Protein AF-A0A8S4NQN8-F1 (afdb_monomer_lite)

Organism: Owenia fusiformis (NCBI:txid6347)

InterPro domains:
  IPR004045 Glutathione S-transferase, N-terminal [PF02798] (7-61)
  IPR004045 Glutathione S-transferase, N-terminal [PS50404] (1-67)
  IPR036249 Thioredoxin-like superfamily [SSF52833] (24-64)
  IPR036282 Glutathione S-transferase, C-terminal domain superfamily [SSF47616] (61-125)
  IPR050213 Glutathione S-transferase superfamily [PTHR11571] (23-126)

Radius of gyration: 18.57 Å; chains: 1; bounding box: 40×43×44 Å

Foldseek 3Di:
DDDDPPDDDDDDFQQCPVPPHGDPRLVVCQVVAVVSDDDWDADPVGDIDDDPVRVVCVVCVVVVNCDPDPVSNVVVVVVVVLVVVLVVLVCCLVPCVVPDDDVPCNVVPVNVVSVVVVVVVCVVVVD

Secondary structure (DSSP, 8-state):
-PPPTTPPPP------TTSSS--HHHHHHHTTSGGG-S-EEEPTT--EEESHHHHHHHHHHHTT-S-SSHHHHHHHHHHHHHHHHHHHHHHHHHHGGGT---HHHIIIIIHHHHHHHHHHHHHHTT-

pLDDT: mean 86.59, std 13.89, range [30.52, 97.25]

Sequence (127 aa):
EKLQKGEFKQEDINSGLFQPDFSKEWQDKKASMPYGQVPVLETEDGLKIAQTNAILRHLARKFKLYGSTDEQATEIDMLIEFESDLRERIYTMVYSNYFNGNREKLSNFVIPQGLTILEGLLKKNNG

Structure (mmCIF, N/CA/C/O backbone):
data_AF-A0A8S4NQN8-F1
#
_entry.id   AF-A0A8S4NQN8-F1
#
loop_
_atom_site.group_PDB
_atom_site.id
_atom_site.type_symbol
_atom_site.label_atom_id
_atom_site.label_alt_id
_atom_site.label_comp_id
_atom_site.label_asym_id
_atom_site.label_entity_id
_atom_site.label_seq_id
_atom_site.pdbx_PDB_ins_code
_atom_site.Cartn_x
_atom_site.Cartn_y
_atom_site.Cartn_z
_atom_site.occupancy
_atom_site.B_iso_or_equiv
_atom_site.auth_seq_id
_atom_site.auth_comp_id
_atom_site.auth_asym_id
_atom_site.auth_atom_id
_atom_site.pdbx_PDB_model_num
ATOM 1 N N . GLU A 1 1 ? -11.581 -29.773 4.413 1.00 38.44 1 GLU A N 1
ATOM 2 C CA . GLU A 1 1 ? -10.891 -29.241 5.607 1.00 38.44 1 GLU A CA 1
ATOM 3 C C . GLU A 1 1 ? -11.365 -27.813 5.835 1.00 38.44 1 GLU A C 1
ATOM 5 O O . GLU A 1 1 ? -11.474 -27.077 4.863 1.00 38.44 1 GLU A O 1
ATOM 10 N N . LYS A 1 2 ? -11.798 -27.467 7.051 1.00 30.52 2 LYS A N 1
ATOM 11 C CA . LYS A 1 2 ? -12.389 -26.155 7.367 1.00 30.52 2 LYS A CA 1
ATOM 12 C C . LYS A 1 2 ? -11.256 -25.162 7.660 1.00 30.52 2 LYS A C 1
ATOM 14 O O . LYS A 1 2 ? -10.525 -25.389 8.616 1.00 30.52 2 LYS A O 1
ATOM 19 N N . LEU A 1 3 ? -11.118 -24.110 6.850 1.00 35.06 3 LEU A N 1
ATOM 20 C CA . LEU A 1 3 ? -10.090 -23.069 7.003 1.00 35.06 3 LEU A CA 1
ATOM 21 C C . LEU A 1 3 ? -10.327 -22.246 8.284 1.00 35.06 3 LEU A C 1
ATOM 23 O O . LEU A 1 3 ? -11.462 -21.856 8.576 1.00 35.06 3 LEU A O 1
ATOM 27 N N . GLN A 1 4 ? -9.266 -22.012 9.062 1.00 37.69 4 GLN A N 1
ATOM 28 C CA . GLN A 1 4 ? -9.280 -21.153 10.251 1.00 37.69 4 GLN A CA 1
ATOM 29 C C . GLN A 1 4 ? -9.128 -19.672 9.861 1.00 37.69 4 GLN A C 1
ATOM 31 O O . GLN A 1 4 ? -8.581 -19.310 8.823 1.00 37.69 4 GLN A O 1
ATOM 36 N N . LYS A 1 5 ? -9.627 -18.785 10.725 1.00 45.03 5 LYS A N 1
ATOM 37 C CA . LYS A 1 5 ? -9.618 -17.326 10.554 1.00 45.03 5 LYS A CA 1
ATOM 38 C C . LYS A 1 5 ? -8.171 -16.803 10.450 1.00 45.03 5 LYS A C 1
ATOM 40 O O . LYS A 1 5 ? -7.504 -16.698 11.472 1.00 45.03 5 LYS A O 1
ATOM 45 N N . GLY A 1 6 ? -7.720 -16.437 9.245 1.00 58.72 6 GLY A N 1
ATOM 46 C CA . GLY A 1 6 ? -6.424 -15.770 9.018 1.00 58.72 6 GLY A CA 1
ATOM 47 C C . GLY A 1 6 ? -5.436 -16.489 8.093 1.00 58.72 6 GLY A C 1
ATOM 48 O O . GLY A 1 6 ? -4.315 -16.013 7.943 1.00 58.72 6 GLY A O 1
ATOM 49 N N . GLU A 1 7 ? -5.820 -17.598 7.463 1.00 74.31 7 GLU A N 1
ATOM 50 C CA . GLU A 1 7 ? -4.964 -18.279 6.488 1.00 74.31 7 GLU A CA 1
ATOM 51 C C . GLU A 1 7 ? -5.083 -17.625 5.105 1.00 74.31 7 GLU A C 1
ATOM 53 O O . GLU A 1 7 ? -6.167 -17.550 4.528 1.00 74.31 7 GLU A O 1
ATOM 58 N N . PHE A 1 8 ? -3.959 -17.159 4.561 1.00 81.19 8 PHE A N 1
ATOM 59 C CA . PHE A 1 8 ? -3.864 -16.713 3.174 1.00 81.19 8 PHE A CA 1
ATOM 60 C C . PHE A 1 8 ? -3.191 -17.802 2.346 1.00 81.19 8 PHE A C 1
ATOM 62 O O . PHE A 1 8 ? -2.195 -18.391 2.768 1.00 81.19 8 PHE A O 1
ATOM 69 N N . LYS A 1 9 ? -3.713 -18.048 1.144 1.00 87.56 9 LYS A N 1
ATOM 70 C CA . LYS A 1 9 ? -2.980 -18.791 0.118 1.00 87.56 9 LYS A CA 1
ATOM 71 C C . LYS A 1 9 ? -2.190 -17.787 -0.706 1.00 87.56 9 LYS A C 1
ATOM 73 O O . LYS A 1 9 ? -2.780 -16.881 -1.287 1.00 87.56 9 LYS A O 1
ATOM 78 N N . GLN A 1 10 ? -0.875 -17.949 -0.737 1.00 90.00 10 GLN A N 1
ATOM 79 C CA . GLN A 1 10 ? 0.001 -17.174 -1.604 1.00 90.00 10 GLN A CA 1
ATOM 80 C C . GLN A 1 10 ? 0.238 -17.962 -2.890 1.00 90.00 10 GLN A C 1
ATOM 82 O O . GLN A 1 10 ? 0.593 -19.139 -2.849 1.00 90.00 10 GLN A O 1
ATOM 87 N N . GLU A 1 11 ? 0.017 -17.308 -4.022 1.00 90.44 11 GLU A N 1
ATOM 88 C CA . GLU A 1 11 ? 0.429 -17.800 -5.328 1.00 90.44 11 GLU A CA 1
ATOM 89 C C . GLU A 1 11 ? 1.537 -16.879 -5.838 1.00 90.44 11 GLU A C 1
ATOM 91 O O . GLU A 1 11 ? 1.294 -15.706 -6.126 1.00 90.44 11 GLU A O 1
ATOM 96 N N . ASP A 1 12 ? 2.753 -17.411 -5.932 1.00 89.75 12 ASP A N 1
ATOM 97 C CA . ASP A 1 12 ? 3.878 -16.702 -6.528 1.00 89.75 12 ASP A CA 1
ATOM 98 C C . ASP A 1 12 ? 3.909 -16.975 -8.026 1.00 89.75 12 ASP A C 1
ATOM 100 O O . ASP A 1 12 ? 3.929 -18.125 -8.455 1.00 89.75 12 ASP A O 1
ATOM 104 N N . ILE A 1 13 ? 3.939 -15.904 -8.817 1.00 86.38 13 ILE A N 1
ATOM 105 C CA . ILE A 1 13 ? 4.033 -15.988 -10.273 1.00 86.38 13 ILE A CA 1
ATOM 106 C C . ILE A 1 13 ? 5.455 -15.617 -10.662 1.00 86.38 13 ILE A C 1
ATOM 108 O O . ILE A 1 13 ? 5.916 -14.504 -10.380 1.00 86.38 13 ILE A O 1
ATOM 112 N N . ASN A 1 14 ? 6.151 -16.511 -11.361 1.00 86.19 14 ASN A N 1
ATOM 113 C CA . ASN A 1 14 ? 7.434 -16.151 -11.937 1.00 86.19 14 ASN A CA 1
ATOM 114 C C . ASN A 1 14 ? 7.188 -15.158 -13.071 1.00 86.19 14 ASN A C 1
ATOM 116 O O . ASN A 1 14 ? 6.687 -15.531 -14.122 1.00 86.19 14 ASN A O 1
ATOM 120 N N . SER A 1 15 ? 7.537 -13.890 -12.892 1.00 82.44 15 SER A N 1
ATOM 121 C CA . SER A 1 15 ? 7.355 -12.882 -13.939 1.00 82.44 15 SER A CA 1
ATOM 122 C C . SER A 1 15 ? 8.373 -13.009 -15.074 1.00 82.44 15 SER A C 1
ATOM 124 O O . SER A 1 15 ? 8.112 -12.548 -16.181 1.00 82.44 15 SER A O 1
ATOM 126 N N . GLY A 1 16 ? 9.533 -13.624 -14.829 1.00 83.19 16 GLY A N 1
ATOM 127 C CA . GLY A 1 16 ? 10.674 -13.537 -15.737 1.00 83.19 16 GLY A CA 1
ATOM 128 C C . GLY A 1 16 ? 11.240 -12.116 -15.835 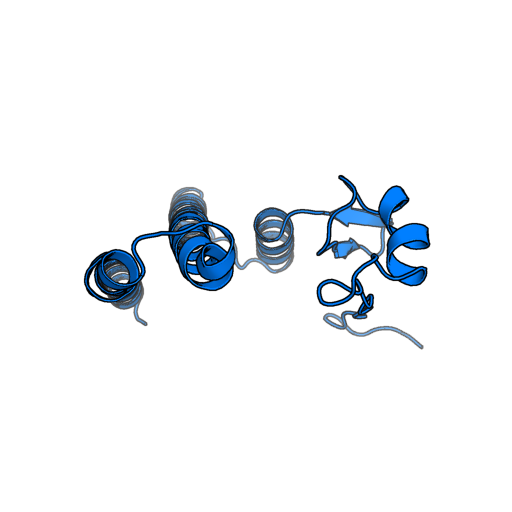1.00 83.19 16 GLY A C 1
ATOM 129 O O . GLY A 1 16 ? 11.850 -11.792 -16.839 1.00 83.19 16 GLY A O 1
ATOM 130 N N . LEU A 1 17 ? 11.053 -11.256 -14.821 1.00 76.75 17 LEU A N 1
ATOM 131 C CA . LEU A 1 17 ? 11.427 -9.828 -14.877 1.00 76.75 17 LEU A CA 1
ATOM 132 C C . LEU A 1 17 ? 12.903 -9.570 -15.236 1.00 76.75 17 LEU A C 1
ATOM 134 O O . LEU A 1 17 ? 13.229 -8.522 -15.781 1.00 76.75 17 LEU A O 1
ATOM 138 N N . PHE A 1 18 ? 13.789 -10.519 -14.926 1.00 77.50 18 PHE A N 1
ATOM 139 C CA . PHE A 1 18 ? 15.221 -10.451 -15.239 1.00 77.50 18 PHE A CA 1
ATOM 140 C C . PHE A 1 18 ? 15.613 -11.277 -16.478 1.00 77.50 18 PHE A C 1
ATOM 142 O O . PHE A 1 18 ? 16.797 -11.506 -16.715 1.00 77.50 18 PHE A O 1
ATOM 149 N N . GLN A 1 19 ? 14.632 -11.759 -17.241 1.00 80.31 19 GLN A N 1
ATOM 150 C CA . GLN A 1 19 ? 14.807 -12.473 -18.504 1.00 80.31 19 GLN A CA 1
ATOM 151 C C . GLN A 1 19 ? 14.484 -11.533 -19.683 1.00 80.31 19 GLN A C 1
ATOM 153 O O . GLN A 1 19 ? 13.808 -10.523 -19.480 1.00 80.31 19 GLN A O 1
ATOM 158 N N . PRO A 1 20 ? 14.958 -11.829 -20.912 1.00 77.06 20 PRO A N 1
ATOM 159 C CA . PRO A 1 20 ? 14.683 -10.995 -22.089 1.00 77.06 20 PRO A CA 1
ATOM 160 C C . PRO A 1 20 ? 13.189 -10.844 -22.391 1.00 77.06 20 PRO A C 1
ATOM 162 O O . PRO A 1 20 ? 12.751 -9.776 -22.809 1.00 77.06 20 PRO A O 1
ATOM 165 N N . ASP A 1 21 ? 12.423 -11.903 -22.125 1.00 81.88 21 ASP A N 1
ATOM 166 C CA . ASP A 1 21 ? 10.978 -11.955 -22.284 1.00 81.88 21 ASP A CA 1
ATOM 167 C C . ASP A 1 21 ? 10.318 -12.279 -20.941 1.00 81.88 21 ASP A C 1
ATOM 169 O O . ASP A 1 21 ? 10.864 -13.021 -20.120 1.00 81.88 21 ASP A O 1
ATOM 173 N N . PHE A 1 22 ? 9.101 -11.769 -20.731 1.00 85.44 22 PHE A N 1
ATOM 174 C CA . PHE A 1 22 ? 8.272 -12.220 -19.615 1.00 85.44 22 PHE A CA 1
ATOM 175 C C . PHE A 1 22 ? 8.014 -13.723 -19.713 1.00 85.44 22 PHE A C 1
ATOM 177 O O . PHE A 1 22 ? 7.826 -14.257 -20.808 1.00 85.44 22 PHE A O 1
ATOM 184 N N . SER A 1 23 ? 7.928 -14.391 -18.564 1.00 89.75 23 SER A N 1
ATOM 185 C CA . SER A 1 23 ? 7.624 -15.819 -18.539 1.00 89.75 23 SER A CA 1
ATOM 186 C C . SER A 1 23 ? 6.268 -16.105 -19.200 1.00 89.75 23 SER A C 1
ATOM 188 O O . SER A 1 23 ? 5.328 -15.306 -19.117 1.00 89.75 23 SER A O 1
ATOM 190 N N . LYS A 1 24 ? 6.134 -17.292 -19.801 1.00 90.12 24 LYS A N 1
ATOM 191 C CA . LYS A 1 24 ? 4.849 -17.766 -20.331 1.00 90.12 24 LYS A CA 1
ATOM 192 C C . LYS A 1 24 ? 3.757 -17.772 -19.252 1.00 90.12 24 LYS A C 1
ATOM 194 O O . LYS A 1 24 ? 2.621 -17.407 -19.523 1.00 90.12 24 LYS A O 1
ATOM 199 N N . GLU A 1 25 ? 4.119 -18.133 -18.022 1.00 90.62 25 GLU A N 1
ATOM 200 C CA . GLU A 1 25 ? 3.208 -18.151 -16.876 1.00 90.62 25 GLU A CA 1
ATOM 201 C C . GLU A 1 25 ? 2.590 -16.769 -16.609 1.00 90.62 25 GLU A C 1
ATOM 203 O O . GLU A 1 25 ? 1.372 -16.642 -16.459 1.00 90.62 25 GLU A O 1
ATOM 208 N N . TRP A 1 26 ? 3.410 -15.712 -16.605 1.00 92.25 26 TRP A N 1
ATOM 209 C CA . TRP A 1 26 ? 2.913 -14.352 -16.427 1.00 92.25 26 TRP A CA 1
ATOM 210 C C . TRP A 1 26 ? 2.103 -13.877 -17.630 1.00 92.25 26 TRP A C 1
ATOM 212 O O . TRP A 1 26 ? 1.050 -13.267 -17.446 1.00 92.25 26 TRP A O 1
ATOM 222 N N . GLN A 1 27 ? 2.551 -14.178 -18.851 1.00 90.88 27 GLN A N 1
ATOM 223 C CA . GLN A 1 27 ? 1.815 -13.830 -20.067 1.00 90.88 27 GLN A CA 1
ATOM 224 C C . GLN A 1 27 ? 0.396 -14.422 -20.062 1.00 90.88 27 GLN A C 1
ATOM 226 O O . GLN A 1 27 ? -0.559 -13.700 -20.349 1.00 90.88 27 GLN A O 1
ATOM 231 N N . ASP A 1 28 ? 0.253 -15.686 -19.656 1.00 92.19 28 ASP A N 1
ATOM 232 C CA . ASP A 1 28 ? -1.035 -16.382 -19.576 1.00 92.19 28 ASP A CA 1
ATOM 233 C C . ASP A 1 28 ? -1.945 -15.791 -18.475 1.00 92.19 28 ASP A C 1
ATOM 235 O O . ASP A 1 28 ? -3.158 -15.667 -18.660 1.00 92.19 28 ASP A O 1
ATOM 239 N N . LYS A 1 29 ? -1.380 -15.384 -17.327 1.00 91.12 29 LYS A N 1
ATOM 240 C CA . LYS A 1 29 ? -2.155 -14.855 -16.187 1.00 91.12 29 LYS A CA 1
ATOM 241 C C . LYS A 1 29 ? -2.501 -13.373 -16.294 1.00 91.12 29 LYS A C 1
ATOM 243 O O . LYS A 1 29 ? -3.541 -12.968 -15.769 1.00 91.12 29 LYS A O 1
ATOM 248 N N . LYS A 1 30 ? -1.672 -12.554 -16.947 1.00 92.44 30 LYS A N 1
ATOM 249 C CA . LYS A 1 30 ? -1.751 -11.081 -16.909 1.00 92.44 30 LYS A CA 1
ATOM 250 C C . LYS A 1 30 ? -3.137 -10.534 -17.248 1.00 92.44 30 LYS A C 1
ATOM 252 O O . LYS A 1 30 ? -3.625 -9.656 -16.546 1.00 92.44 30 LYS A O 1
ATOM 257 N N . ALA A 1 31 ? -3.792 -11.066 -18.280 1.00 93.25 31 ALA A N 1
ATOM 258 C CA . ALA A 1 31 ? -5.120 -10.607 -18.701 1.00 93.25 31 ALA A CA 1
ATOM 259 C C . ALA A 1 31 ? -6.221 -10.860 -17.651 1.00 93.25 31 ALA A C 1
ATOM 261 O O . ALA A 1 31 ? -7.242 -10.179 -17.654 1.00 93.25 31 ALA A O 1
ATOM 262 N N . SER A 1 32 ? -6.013 -11.821 -16.744 1.00 91.81 32 SER A N 1
ATOM 263 C CA . SER A 1 32 ? -6.951 -12.155 -15.664 1.00 91.81 32 SER A CA 1
ATOM 264 C C . SER A 1 32 ? -6.739 -11.342 -14.378 1.00 91.81 32 SER A C 1
ATOM 266 O O . SER A 1 32 ? -7.546 -11.448 -13.446 1.00 91.81 32 SER A O 1
ATOM 268 N N . MET A 1 33 ? -5.663 -10.549 -14.316 1.00 94.56 33 MET A N 1
ATOM 269 C CA . MET A 1 33 ? -5.337 -9.697 -13.174 1.00 94.56 33 MET A CA 1
ATOM 270 C C . MET A 1 33 ? -5.906 -8.290 -13.386 1.00 94.56 33 MET A C 1
ATOM 272 O O . MET A 1 33 ? -5.751 -7.739 -14.481 1.00 94.56 33 MET A O 1
ATOM 276 N N . PRO A 1 34 ? -6.532 -7.662 -12.371 1.00 95.50 34 PRO A N 1
ATOM 277 C CA . PRO A 1 34 ? -6.995 -6.288 -12.499 1.00 95.50 34 PRO A CA 1
ATOM 278 C C . PRO A 1 34 ? -5.841 -5.364 -12.900 1.00 95.50 34 PRO A C 1
ATOM 280 O O . PRO A 1 34 ? -4.751 -5.419 -12.329 1.00 95.50 34 PRO A O 1
ATOM 283 N N . TYR A 1 35 ? -6.077 -4.544 -13.924 1.00 95.25 35 TYR A N 1
ATOM 284 C CA . TYR A 1 35 ? -5.079 -3.649 -14.526 1.00 95.25 35 TYR A CA 1
ATOM 285 C C . TYR A 1 35 ? -3.828 -4.349 -15.094 1.00 95.25 35 TYR A C 1
ATOM 287 O O . TYR A 1 35 ? -2.860 -3.680 -15.447 1.00 95.25 35 TYR A O 1
ATOM 295 N N . GLY A 1 36 ? -3.827 -5.682 -15.209 1.00 93.75 36 GLY A N 1
ATOM 296 C CA . GLY A 1 36 ? -2.677 -6.452 -15.682 1.00 93.75 36 GLY A CA 1
ATOM 297 C C . GLY A 1 36 ? -1.450 -6.344 -14.774 1.00 93.75 36 GLY A C 1
ATOM 298 O O . GLY A 1 36 ? -0.324 -6.355 -15.276 1.00 93.75 36 GLY A O 1
ATOM 299 N N . GLN A 1 37 ? -1.666 -6.190 -13.463 1.00 93.12 37 GLN A N 1
ATOM 300 C CA . GLN A 1 37 ? -0.630 -5.958 -12.455 1.00 93.12 37 GLN A CA 1
ATOM 301 C C . GLN A 1 37 ? -0.766 -6.918 -11.268 1.00 93.12 37 GLN A C 1
ATOM 303 O O . GLN A 1 37 ? -1.834 -7.463 -11.005 1.00 93.12 37 GLN A O 1
ATOM 308 N N . VAL A 1 38 ? 0.335 -7.088 -10.538 1.00 93.44 38 VAL A N 1
ATOM 309 C CA . VAL A 1 38 ? 0.406 -7.745 -9.225 1.00 93.44 38 VAL A CA 1
ATOM 310 C C . VAL A 1 38 ? 1.032 -6.768 -8.217 1.00 93.44 38 VAL A C 1
ATOM 312 O O . VAL A 1 38 ? 1.769 -5.875 -8.647 1.00 93.44 38 VAL A O 1
ATOM 315 N N . PRO A 1 39 ? 0.775 -6.898 -6.899 1.00 95.31 39 PRO A N 1
ATOM 316 C CA . PRO A 1 39 ? -0.028 -7.933 -6.233 1.00 95.31 39 PRO A CA 1
ATOM 317 C C . PRO A 1 39 ? -1.545 -7.768 -6.421 1.00 95.31 39 PRO A C 1
ATOM 319 O O . PRO A 1 39 ? -2.040 -6.670 -6.684 1.00 95.31 39 PRO A O 1
ATOM 322 N N . VAL A 1 40 ? -2.273 -8.876 -6.243 1.00 96.06 40 VAL A N 1
ATOM 323 C CA . VAL A 1 40 ? -3.743 -8.940 -6.222 1.00 96.06 40 VAL A CA 1
ATOM 324 C C . VAL A 1 40 ? -4.178 -9.755 -5.007 1.00 96.06 40 VAL A C 1
ATOM 326 O O . VAL A 1 40 ? -3.688 -10.862 -4.805 1.00 96.06 40 VAL A O 1
ATOM 329 N N . LEU A 1 41 ? -5.103 -9.219 -4.212 1.00 96.00 41 LEU A N 1
ATOM 330 C CA . LEU A 1 41 ? -5.817 -9.975 -3.185 1.00 96.00 41 LEU A CA 1
ATOM 331 C C . LEU A 1 41 ? -7.149 -10.445 -3.768 1.00 96.00 41 LEU A C 1
ATOM 333 O O . LEU A 1 41 ? -7.952 -9.618 -4.196 1.00 96.00 41 LEU A O 1
ATOM 337 N N . GLU A 1 42 ? -7.393 -11.749 -3.747 1.00 95.25 42 GLU A N 1
ATOM 338 C CA . GLU A 1 42 ? -8.701 -12.329 -4.047 1.00 95.25 42 GLU A CA 1
ATOM 339 C C . GLU A 1 42 ? -9.379 -12.744 -2.739 1.00 95.25 42 GLU A C 1
ATOM 341 O O . GLU A 1 42 ? -8.793 -13.444 -1.911 1.00 95.25 42 GLU A O 1
ATOM 346 N N . THR A 1 43 ? -10.592 -12.253 -2.515 1.00 92.12 43 THR A N 1
ATOM 347 C CA . THR A 1 43 ? -11.389 -12.594 -1.335 1.00 92.12 43 THR A CA 1
ATOM 348 C C . THR A 1 43 ? -12.189 -13.880 -1.565 1.00 92.12 43 THR A C 1
ATOM 350 O O . THR A 1 43 ? -12.375 -14.321 -2.695 1.00 92.12 43 THR A O 1
ATOM 353 N N . GLU A 1 44 ? -12.709 -14.487 -0.494 1.00 88.94 44 GLU A N 1
ATOM 354 C CA . GLU A 1 44 ? -13.527 -15.712 -0.586 1.00 88.94 44 GLU A CA 1
ATOM 355 C C . GLU A 1 44 ? -14.812 -15.530 -1.416 1.00 88.94 44 GLU A C 1
ATOM 357 O O . GLU A 1 44 ? -15.312 -16.488 -1.998 1.00 88.94 44 GLU A O 1
ATOM 362 N N . ASP A 1 45 ? -15.335 -14.304 -1.493 1.00 90.25 45 ASP A N 1
ATOM 363 C CA . ASP A 1 45 ? -16.473 -13.902 -2.327 1.00 90.25 45 ASP A CA 1
ATOM 364 C C . ASP A 1 45 ? -16.081 -13.543 -3.775 1.00 90.25 45 ASP A C 1
ATOM 366 O O . ASP A 1 45 ? -16.934 -13.140 -4.565 1.00 90.25 45 ASP A O 1
ATOM 370 N N . GLY A 1 46 ? -14.809 -13.720 -4.148 1.00 91.56 46 GLY A N 1
ATOM 371 C CA . GLY A 1 46 ? -14.309 -13.539 -5.512 1.00 91.56 46 GLY A CA 1
ATOM 372 C C . GLY A 1 46 ? -13.991 -12.091 -5.897 1.00 91.56 46 GLY A C 1
ATOM 373 O O . GLY A 1 46 ? -13.718 -11.814 -7.068 1.00 91.56 46 GLY A O 1
ATOM 374 N N . LEU A 1 47 ? -14.003 -11.145 -4.949 1.00 93.81 47 LEU A N 1
ATOM 375 C CA . LEU A 1 47 ? -13.550 -9.780 -5.209 1.00 93.81 47 LEU A CA 1
ATOM 376 C C . LEU A 1 47 ? -12.028 -9.775 -5.383 1.00 93.81 47 LEU A C 1
ATOM 378 O O . LEU A 1 47 ? -11.282 -10.141 -4.476 1.00 93.81 47 LEU A O 1
ATOM 382 N N . LYS A 1 48 ? -11.566 -9.290 -6.538 1.00 95.62 48 LYS A N 1
ATOM 383 C CA . LYS A 1 48 ? -10.143 -9.066 -6.819 1.00 95.62 48 LYS A CA 1
ATOM 384 C C . LYS A 1 48 ? -9.769 -7.610 -6.573 1.00 95.62 48 LYS A C 1
ATOM 386 O O . LYS A 1 48 ? -10.270 -6.709 -7.243 1.00 95.62 48 LYS A O 1
ATOM 391 N N . ILE A 1 49 ? -8.852 -7.386 -5.641 1.00 96.75 49 ILE A N 1
ATOM 392 C CA . ILE A 1 49 ? -8.350 -6.068 -5.252 1.00 96.75 49 ILE A CA 1
ATOM 393 C C . ILE A 1 49 ? -6.897 -5.968 -5.710 1.00 96.75 49 ILE A C 1
ATOM 395 O O . ILE A 1 49 ? -6.046 -6.713 -5.233 1.00 96.75 49 ILE A O 1
ATOM 399 N N . ALA A 1 50 ? -6.614 -5.047 -6.626 1.00 96.19 50 ALA A N 1
ATOM 400 C CA . ALA A 1 50 ? -5.251 -4.668 -7.003 1.00 96.19 50 ALA A CA 1
ATOM 401 C C . ALA A 1 50 ? -4.829 -3.377 -6.283 1.00 96.19 50 ALA A C 1
ATOM 403 O O . ALA A 1 50 ? -5.663 -2.717 -5.664 1.00 96.19 50 ALA A O 1
ATOM 404 N N . GLN A 1 51 ? -3.554 -2.999 -6.426 1.00 96.31 51 GLN A N 1
ATOM 405 C CA . GLN A 1 51 ? -2.877 -1.898 -5.721 1.00 96.31 51 GLN A CA 1
ATOM 406 C C . GLN A 1 51 ? -2.594 -2.207 -4.248 1.00 96.31 51 GLN A C 1
ATOM 408 O O . GLN A 1 51 ? -3.505 -2.354 -3.433 1.00 96.31 51 GLN A O 1
ATOM 413 N N . THR A 1 52 ? -1.310 -2.231 -3.885 1.00 96.00 52 THR A N 1
ATOM 414 C CA . THR A 1 52 ? -0.841 -2.583 -2.535 1.00 96.00 52 THR A CA 1
ATOM 415 C C . THR A 1 52 ? -1.549 -1.783 -1.439 1.00 96.00 52 THR A C 1
ATOM 417 O O . THR A 1 52 ? -2.073 -2.375 -0.500 1.00 96.00 52 THR A O 1
ATOM 420 N N . ASN A 1 53 ? -1.668 -0.459 -1.582 1.00 97.06 53 ASN A N 1
ATOM 421 C CA . ASN A 1 53 ? -2.297 0.377 -0.553 1.00 97.06 53 ASN A CA 1
ATOM 422 C C . ASN A 1 53 ? -3.812 0.128 -0.444 1.00 97.06 53 ASN A C 1
ATOM 424 O O . ASN A 1 53 ? -4.365 0.173 0.651 1.00 97.06 53 ASN A O 1
ATOM 428 N N . ALA A 1 54 ? -4.501 -0.197 -1.544 1.00 97.12 54 ALA A N 1
ATOM 429 C CA . ALA A 1 54 ? -5.918 -0.561 -1.497 1.00 97.12 54 ALA A CA 1
ATOM 430 C C . ALA A 1 54 ? -6.135 -1.906 -0.784 1.00 97.12 54 ALA A C 1
ATOM 432 O O . ALA A 1 54 ? -7.050 -2.025 0.036 1.00 97.12 54 ALA A O 1
ATOM 433 N N . ILE A 1 55 ? -5.260 -2.886 -1.042 1.00 97.06 55 ILE A N 1
ATOM 434 C CA . ILE A 1 55 ? -5.235 -4.181 -0.348 1.00 97.06 55 ILE A CA 1
ATOM 435 C C . ILE A 1 55 ? -5.005 -3.973 1.156 1.00 97.06 55 ILE A C 1
ATOM 437 O O . ILE A 1 55 ? -5.801 -4.454 1.966 1.00 97.06 55 ILE A O 1
ATOM 441 N N . LEU A 1 56 ? -3.974 -3.207 1.537 1.00 96.56 56 LEU A N 1
ATOM 442 C CA . LEU A 1 56 ? -3.656 -2.905 2.938 1.00 96.56 56 LEU A CA 1
ATOM 443 C C . LEU A 1 56 ? -4.837 -2.247 3.655 1.00 96.56 56 LEU A C 1
ATOM 445 O O . LEU A 1 56 ? -5.253 -2.712 4.714 1.00 96.56 56 LEU A O 1
ATOM 449 N N . ARG A 1 57 ? -5.440 -1.221 3.047 1.00 97.19 57 ARG A N 1
ATOM 450 C CA . ARG A 1 57 ? -6.623 -0.538 3.586 1.00 97.19 57 ARG A CA 1
ATOM 451 C C . ARG A 1 57 ? -7.829 -1.466 3.730 1.00 97.19 57 ARG A C 1
ATOM 453 O O . ARG A 1 57 ? -8.551 -1.391 4.724 1.00 97.19 57 ARG A O 1
ATOM 460 N N . HIS A 1 58 ? -8.074 -2.337 2.749 1.00 95.75 58 HIS A N 1
ATOM 461 C CA . HIS A 1 58 ? -9.161 -3.314 2.817 1.00 95.75 58 HIS A CA 1
ATOM 462 C C . HIS A 1 58 ? -8.976 -4.265 4.005 1.00 95.75 58 HIS A C 1
ATOM 464 O O . HIS A 1 58 ? -9.901 -4.440 4.800 1.00 95.75 58 HIS A O 1
ATOM 470 N N . LEU A 1 59 ? -7.775 -4.830 4.160 1.00 94.62 59 LEU A N 1
ATOM 471 C CA . LEU A 1 59 ? -7.447 -5.714 5.277 1.00 94.62 59 LEU A CA 1
ATOM 472 C C . LEU A 1 59 ? -7.523 -4.969 6.614 1.00 94.62 59 LEU A C 1
ATOM 474 O O . LEU A 1 59 ? -8.156 -5.460 7.547 1.00 94.62 59 LEU A O 1
ATOM 478 N N . ALA A 1 60 ? -6.974 -3.756 6.698 1.00 95.81 60 ALA A N 1
ATOM 479 C CA . ALA A 1 60 ? -7.024 -2.946 7.908 1.00 95.81 60 ALA A CA 1
ATOM 480 C C . ALA A 1 60 ? -8.470 -2.678 8.351 1.00 95.81 60 ALA A C 1
ATOM 482 O O . ALA A 1 60 ? -8.800 -2.888 9.516 1.00 95.81 60 ALA A O 1
ATOM 483 N N . ARG A 1 61 ? -9.376 -2.319 7.431 1.00 95.06 61 ARG A N 1
ATOM 484 C CA . ARG A 1 61 ? -10.809 -2.180 7.750 1.00 95.06 61 ARG A CA 1
ATOM 485 C C . ARG A 1 61 ? -11.431 -3.502 8.199 1.00 95.06 61 ARG A C 1
ATOM 487 O O . ARG A 1 61 ? -12.114 -3.535 9.221 1.00 95.06 61 ARG A O 1
ATOM 494 N N . LYS A 1 62 ? -11.163 -4.599 7.482 1.00 92.44 62 LYS A N 1
ATOM 495 C CA . LYS A 1 62 ? -11.700 -5.937 7.795 1.00 92.44 62 LYS A CA 1
ATOM 496 C C . LYS A 1 62 ? -11.292 -6.421 9.192 1.00 92.44 62 LYS A C 1
ATOM 498 O O . LYS A 1 62 ? -12.086 -7.075 9.866 1.00 92.44 62 LYS A O 1
ATOM 503 N N . PHE A 1 63 ? -10.086 -6.071 9.637 1.00 93.00 63 PHE A N 1
ATOM 504 C CA . PHE A 1 63 ? -9.528 -6.479 10.929 1.00 93.00 63 PHE A CA 1
ATOM 505 C C . PHE A 1 63 ? -9.532 -5.379 12.002 1.00 93.00 63 PHE A C 1
ATOM 507 O O . PHE A 1 63 ? -8.980 -5.595 13.076 1.00 93.00 63 PHE A O 1
ATOM 514 N N . LYS A 1 64 ? -10.200 -4.240 11.762 1.00 94.12 64 LYS A N 1
ATOM 515 C CA . LYS A 1 64 ? -10.295 -3.103 12.703 1.00 94.12 64 LYS A CA 1
ATOM 516 C C . LYS A 1 64 ? -8.934 -2.498 13.095 1.00 94.12 64 LYS A C 1
ATOM 518 O O . LYS A 1 64 ? -8.725 -2.108 14.237 1.00 94.12 64 LYS A O 1
ATOM 523 N N . LEU A 1 65 ? -8.024 -2.408 12.128 1.00 94.94 65 LEU A N 1
ATOM 524 C CA . LEU A 1 65 ? -6.685 -1.815 12.241 1.00 94.94 65 LEU A CA 1
ATOM 525 C C . LEU A 1 65 ? -6.568 -0.459 11.517 1.00 94.94 65 LEU A C 1
ATOM 527 O O . LEU A 1 65 ? -5.465 0.028 11.309 1.00 94.94 65 LEU A O 1
ATOM 531 N N . TYR A 1 66 ? -7.685 0.141 11.096 1.00 95.81 66 TYR A N 1
ATOM 532 C CA . TYR A 1 66 ? -7.711 1.380 10.303 1.00 95.81 66 TYR A CA 1
ATOM 533 C C . TYR A 1 66 ? -8.122 2.619 11.117 1.00 95.81 66 TYR A C 1
ATOM 535 O O . TYR A 1 66 ? -8.778 3.518 10.604 1.00 95.81 66 TYR A O 1
ATOM 543 N N . GLY A 1 67 ? -7.777 2.636 12.408 1.00 93.75 67 GLY A N 1
ATOM 544 C CA . GLY A 1 67 ? -8.257 3.649 13.349 1.00 93.75 67 GLY A CA 1
ATOM 545 C C . GLY A 1 67 ? -9.704 3.407 13.795 1.00 93.75 67 GLY A C 1
ATOM 546 O O . GLY A 1 67 ? -10.451 2.638 13.191 1.00 93.75 67 GLY A O 1
ATOM 547 N N . SER A 1 68 ? -10.081 4.029 14.911 1.00 95.69 68 SER A N 1
ATOM 548 C CA . SER A 1 68 ? -11.446 3.996 15.463 1.00 95.69 68 SER A CA 1
ATOM 549 C C . SER A 1 68 ? -12.216 5.298 15.224 1.00 95.69 68 SER A C 1
ATOM 551 O O . SE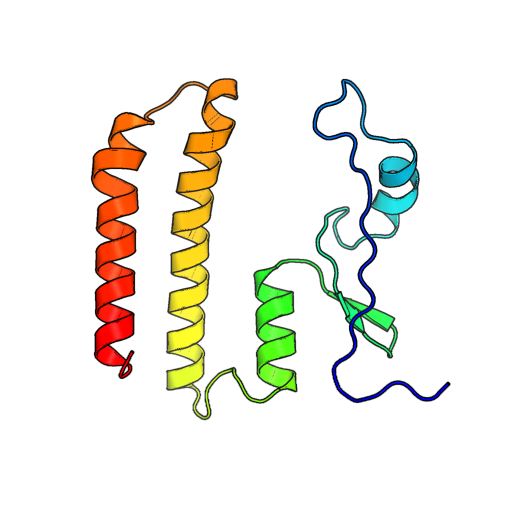R A 1 68 ? -13.415 5.340 15.493 1.00 95.69 68 SER A O 1
ATOM 553 N N . THR A 1 69 ? -11.544 6.345 14.738 1.00 96.75 69 THR A N 1
ATOM 554 C CA . THR A 1 69 ? -12.140 7.638 14.371 1.00 96.75 69 THR A CA 1
ATOM 555 C C . THR A 1 69 ? -11.690 8.060 12.974 1.00 96.75 69 THR A C 1
ATOM 557 O O . THR A 1 69 ? -10.668 7.575 12.476 1.00 96.75 69 THR A O 1
ATOM 560 N N . ASP A 1 70 ? -12.431 8.978 12.355 1.00 97.25 70 ASP A N 1
ATOM 561 C CA . ASP A 1 70 ? -12.109 9.505 11.025 1.00 97.25 70 ASP A CA 1
ATOM 562 C C . ASP A 1 70 ? -10.762 10.242 11.020 1.00 97.25 70 ASP A C 1
ATOM 564 O O . ASP A 1 70 ? -10.005 10.163 10.053 1.00 97.25 70 ASP A O 1
ATOM 568 N N . GLU A 1 71 ? -10.409 10.900 12.126 1.00 96.69 71 GLU A N 1
ATOM 569 C CA . GLU A 1 71 ? -9.113 11.555 12.296 1.00 96.69 71 GLU A CA 1
ATOM 570 C C . GLU A 1 71 ? -7.975 10.530 12.319 1.00 96.69 71 GLU A C 1
ATOM 572 O O . GLU A 1 71 ? -6.976 10.716 11.630 1.00 96.69 71 GLU A O 1
ATOM 577 N N . GLN A 1 72 ? -8.137 9.417 13.044 1.00 95.06 72 GLN A N 1
ATOM 578 C CA . GLN A 1 72 ? -7.135 8.346 13.069 1.00 95.06 72 GLN A CA 1
ATOM 579 C C . GLN A 1 72 ? -6.989 7.674 11.699 1.00 95.06 72 GLN A C 1
ATOM 581 O O . GLN A 1 72 ? -5.872 7.398 11.267 1.00 95.06 72 GLN A O 1
ATOM 586 N N . ALA A 1 73 ? -8.100 7.436 10.997 1.00 97.19 73 ALA A N 1
ATOM 587 C CA . ALA A 1 73 ? -8.072 6.917 9.632 1.00 97.19 73 ALA A CA 1
ATOM 588 C C . ALA A 1 73 ? -7.338 7.882 8.683 1.00 97.19 73 ALA A C 1
ATOM 590 O O . ALA A 1 73 ? -6.505 7.453 7.888 1.00 97.19 73 ALA A O 1
ATOM 591 N N . THR A 1 74 ? -7.580 9.188 8.830 1.00 96.94 74 THR A N 1
ATOM 592 C CA . THR A 1 74 ? -6.902 10.239 8.058 1.00 96.94 74 THR A CA 1
ATOM 593 C C . THR A 1 74 ? -5.398 10.272 8.344 1.00 96.94 74 THR A C 1
ATOM 595 O O . THR A 1 74 ? -4.598 10.375 7.416 1.00 96.94 74 THR A O 1
ATOM 598 N N . GLU A 1 75 ? -4.981 10.153 9.609 1.00 94.62 75 GLU A N 1
ATOM 599 C CA . GLU A 1 75 ? -3.559 10.071 9.971 1.00 94.62 75 GLU A CA 1
ATOM 600 C C . GLU A 1 75 ? -2.879 8.831 9.365 1.00 94.62 75 GLU A C 1
ATOM 602 O O . GLU A 1 75 ? -1.765 8.936 8.847 1.00 94.62 75 GLU A O 1
ATOM 607 N N . ILE A 1 76 ? -3.561 7.680 9.357 1.00 95.94 76 ILE A N 1
ATOM 608 C CA . ILE A 1 76 ? -3.081 6.454 8.698 1.00 95.94 76 ILE A CA 1
ATOM 609 C C . ILE A 1 76 ? -2.948 6.666 7.186 1.00 95.94 76 ILE A C 1
ATOM 611 O O . ILE A 1 76 ? -1.951 6.253 6.594 1.00 95.94 76 ILE A O 1
ATOM 615 N N . ASP A 1 77 ? -3.922 7.328 6.562 1.00 97.06 77 ASP A N 1
ATOM 616 C CA . ASP A 1 77 ? -3.890 7.631 5.134 1.00 97.06 77 ASP A CA 1
ATOM 617 C C . ASP A 1 77 ? -2.714 8.526 4.753 1.00 97.06 77 ASP A C 1
ATOM 619 O O . ASP A 1 77 ? -1.975 8.200 3.824 1.00 97.06 77 ASP A O 1
ATOM 623 N N . MET A 1 78 ? -2.482 9.602 5.507 1.00 95.69 78 MET A N 1
ATOM 624 C CA . MET A 1 78 ? -1.325 10.473 5.292 1.00 95.69 78 MET A CA 1
ATOM 625 C C . MET A 1 78 ? -0.003 9.707 5.414 1.00 95.69 78 MET A C 1
ATOM 627 O O . MET A 1 78 ? 0.903 9.921 4.609 1.00 95.69 78 MET A O 1
ATOM 631 N N . LEU A 1 79 ? 0.111 8.801 6.390 1.00 94.69 79 LEU A N 1
ATOM 632 C CA . LEU A 1 79 ? 1.311 7.987 6.581 1.00 94.69 79 LEU A CA 1
ATOM 633 C C . LEU A 1 79 ? 1.545 7.015 5.415 1.00 94.69 79 LEU A C 1
ATOM 635 O O . LEU A 1 79 ? 2.670 6.915 4.929 1.00 94.69 79 LEU A O 1
ATOM 639 N N . ILE A 1 80 ? 0.506 6.307 4.963 1.00 95.50 80 ILE A N 1
ATOM 640 C CA . ILE A 1 80 ? 0.606 5.346 3.852 1.00 95.50 80 ILE A CA 1
ATOM 641 C C . ILE A 1 80 ? 1.003 6.049 2.548 1.00 95.50 80 ILE A C 1
ATOM 643 O O . ILE A 1 80 ? 1.836 5.535 1.803 1.00 95.50 80 ILE A O 1
ATOM 647 N N . GLU A 1 81 ? 0.436 7.223 2.264 1.00 96.12 81 GLU A N 1
ATOM 648 C CA . GLU A 1 81 ? 0.793 7.971 1.054 1.00 96.12 81 GLU A CA 1
ATOM 649 C C . GLU A 1 81 ? 2.213 8.552 1.147 1.00 96.12 81 GLU A C 1
ATOM 651 O O . GLU A 1 81 ? 2.983 8.449 0.193 1.00 96.12 81 GLU A O 1
ATOM 656 N N . PHE A 1 82 ? 2.622 9.050 2.319 1.00 94.94 82 PHE A N 1
ATOM 657 C CA . PHE A 1 82 ? 4.001 9.491 2.541 1.00 94.94 82 PHE A CA 1
ATOM 658 C C . PHE A 1 82 ? 5.024 8.354 2.373 1.00 94.94 82 PHE A C 1
ATOM 660 O O . PHE A 1 82 ? 6.076 8.549 1.757 1.00 94.94 82 PHE A O 1
ATOM 667 N N . GLU A 1 83 ? 4.730 7.158 2.899 1.00 94.69 83 GLU A N 1
ATOM 668 C CA . GLU A 1 83 ? 5.556 5.965 2.674 1.00 94.69 83 GLU A CA 1
ATOM 669 C C . GLU A 1 83 ? 5.665 5.654 1.184 1.00 94.69 83 GLU A C 1
ATOM 671 O O . GLU A 1 83 ? 6.770 5.413 0.695 1.00 94.69 83 GLU A O 1
ATOM 676 N N . SER A 1 84 ? 4.550 5.718 0.454 1.00 94.00 84 SER A N 1
ATOM 677 C CA . SER A 1 84 ? 4.521 5.416 -0.973 1.00 94.00 84 SER A CA 1
ATOM 678 C C . SER A 1 84 ? 5.393 6.384 -1.777 1.00 94.00 84 SER A C 1
ATOM 680 O O . SER A 1 84 ? 6.194 5.933 -2.601 1.00 94.00 84 SER A O 1
ATOM 682 N N . ASP A 1 85 ? 5.321 7.685 -1.483 1.00 92.31 85 ASP A N 1
ATOM 683 C CA . ASP A 1 85 ? 6.175 8.713 -2.091 1.00 92.31 85 ASP A CA 1
ATOM 684 C C . ASP A 1 85 ? 7.666 8.463 -1.808 1.00 92.31 85 ASP A C 1
ATOM 686 O O . ASP A 1 85 ? 8.530 8.629 -2.679 1.00 92.31 85 ASP A O 1
ATOM 690 N N . LEU A 1 86 ? 8.003 8.064 -0.577 1.00 91.81 86 LEU A N 1
ATOM 691 C CA . LEU A 1 86 ? 9.379 7.747 -0.198 1.00 91.81 86 LEU A CA 1
ATOM 692 C C . LEU A 1 86 ? 9.871 6.479 -0.910 1.00 91.81 86 LEU A C 1
ATOM 694 O O . LEU A 1 86 ? 10.982 6.456 -1.450 1.00 91.81 86 LEU A O 1
ATOM 698 N N . ARG A 1 87 ? 9.036 5.440 -0.955 1.00 91.19 87 ARG A N 1
ATOM 699 C CA . ARG A 1 87 ? 9.310 4.166 -1.621 1.00 91.19 87 ARG A CA 1
ATOM 700 C C . ARG A 1 87 ? 9.495 4.343 -3.126 1.00 91.19 87 ARG A C 1
ATOM 702 O O . ARG A 1 87 ? 10.416 3.751 -3.683 1.00 91.19 87 ARG A O 1
ATOM 709 N N . GLU A 1 88 ? 8.715 5.199 -3.785 1.00 88.81 88 GLU A N 1
ATOM 710 C CA . GLU A 1 88 ? 8.896 5.532 -5.205 1.00 88.81 88 GLU A CA 1
ATOM 711 C C . GLU A 1 88 ? 10.266 6.172 -5.477 1.00 88.81 88 GLU A C 1
ATOM 713 O O . GLU A 1 88 ? 10.965 5.806 -6.429 1.00 88.81 88 GLU A O 1
ATOM 718 N N . ARG A 1 89 ? 10.713 7.079 -4.600 1.00 84.75 89 ARG A N 1
ATOM 719 C CA . ARG A 1 89 ? 12.051 7.689 -4.692 1.00 84.75 89 ARG A CA 1
ATOM 720 C C . ARG A 1 89 ? 13.159 6.650 -4.510 1.00 84.75 89 ARG A C 1
ATOM 722 O O . ARG A 1 89 ? 14.168 6.700 -5.217 1.00 84.75 89 ARG A O 1
ATOM 729 N N . ILE A 1 90 ? 12.968 5.686 -3.608 1.00 84.94 90 ILE A N 1
ATOM 730 C CA . ILE A 1 90 ? 13.899 4.564 -3.405 1.00 84.94 90 ILE A CA 1
ATOM 731 C C . ILE A 1 90 ? 13.905 3.636 -4.624 1.00 84.94 90 ILE A C 1
ATOM 733 O O . ILE A 1 90 ? 14.979 3.275 -5.101 1.00 84.94 90 ILE A O 1
ATOM 737 N N . TYR A 1 91 ? 12.746 3.278 -5.180 1.00 84.50 91 TYR A N 1
ATOM 738 C CA . TYR A 1 91 ? 12.691 2.477 -6.404 1.00 84.50 91 TYR A CA 1
ATOM 739 C C . TYR A 1 91 ? 13.378 3.178 -7.559 1.00 84.50 91 TYR A C 1
ATOM 741 O O . TYR A 1 91 ? 14.175 2.552 -8.257 1.00 84.50 91 TYR A O 1
ATOM 749 N N . THR A 1 92 ? 13.150 4.482 -7.704 1.00 78.69 92 THR A N 1
ATOM 750 C CA . THR A 1 92 ? 13.874 5.292 -8.677 1.00 78.69 92 THR A CA 1
ATOM 751 C C . THR A 1 92 ? 15.376 5.143 -8.457 1.00 78.69 92 THR A C 1
ATOM 753 O O . THR A 1 92 ? 16.068 4.833 -9.405 1.00 78.69 92 THR A O 1
ATOM 756 N N . MET A 1 93 ? 15.904 5.236 -7.233 1.00 77.50 93 MET A N 1
ATOM 757 C CA . MET A 1 93 ? 17.338 5.029 -6.954 1.00 77.50 93 MET A CA 1
ATOM 758 C C . MET A 1 93 ? 17.864 3.632 -7.341 1.00 77.50 93 MET A C 1
ATOM 760 O O . MET A 1 93 ? 18.961 3.491 -7.899 1.00 77.50 93 MET A O 1
ATOM 764 N N . VAL A 1 94 ? 17.119 2.585 -6.980 1.00 77.69 94 VAL A N 1
ATOM 765 C CA . VAL A 1 94 ? 17.528 1.187 -7.177 1.00 77.69 94 VAL A CA 1
ATOM 766 C C . VAL A 1 94 ? 17.529 0.852 -8.665 1.00 77.69 94 VAL A C 1
ATOM 768 O O . VAL A 1 94 ? 18.528 0.344 -9.178 1.00 77.69 94 VAL A O 1
ATOM 771 N N . TYR A 1 95 ? 16.459 1.221 -9.366 1.00 75.06 95 TYR A N 1
ATOM 772 C CA . TYR A 1 95 ? 16.271 0.930 -10.781 1.00 75.06 95 TYR A CA 1
ATOM 773 C C . TYR A 1 95 ? 16.865 2.002 -11.715 1.00 75.06 95 TYR A C 1
ATOM 775 O O . TYR A 1 95 ? 17.070 1.712 -12.888 1.00 75.06 95 TYR A O 1
ATOM 783 N N . SER A 1 96 ? 17.254 3.198 -11.245 1.00 69.12 96 SER A N 1
ATOM 784 C CA . SER A 1 96 ? 17.859 4.256 -12.087 1.00 69.12 96 SER A CA 1
ATOM 785 C C . SER A 1 96 ? 19.264 3.952 -12.592 1.00 69.12 96 SER A C 1
ATOM 787 O O . SER A 1 96 ? 19.749 4.685 -13.451 1.00 69.12 96 SER A O 1
ATOM 789 N N . ASN A 1 97 ? 19.909 2.856 -12.179 1.00 59.56 97 ASN A N 1
ATOM 790 C CA . ASN A 1 97 ? 21.051 2.339 -12.945 1.00 59.56 97 ASN A CA 1
ATOM 791 C C . ASN A 1 97 ? 20.661 1.994 -14.402 1.00 59.56 97 ASN A C 1
ATOM 793 O O . ASN A 1 97 ? 21.543 1.894 -15.245 1.00 59.56 97 ASN A O 1
ATOM 797 N N . TYR A 1 98 ? 19.360 1.875 -14.706 1.00 53.25 98 TYR A N 1
ATOM 798 C CA . TYR A 1 98 ? 18.811 1.807 -16.064 1.00 53.25 98 TYR A CA 1
ATOM 799 C C . TYR A 1 98 ? 18.504 3.183 -16.702 1.00 53.25 98 TYR A C 1
ATOM 801 O O . TYR A 1 98 ? 18.309 3.243 -17.910 1.00 53.25 98 TYR A O 1
ATOM 809 N N . PHE A 1 99 ? 18.455 4.286 -15.936 1.00 53.03 99 PHE A N 1
ATOM 810 C CA . PHE A 1 99 ? 17.906 5.584 -16.383 1.00 53.03 99 PHE A CA 1
ATOM 811 C C . PHE A 1 99 ? 18.707 6.844 -15.9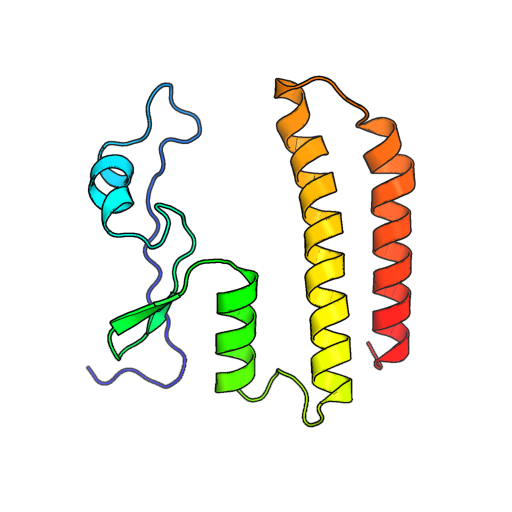73 1.00 53.03 99 PHE A C 1
ATOM 813 O O . PHE A 1 99 ? 18.219 7.951 -16.166 1.00 53.03 99 PHE A O 1
ATOM 820 N N . ASN A 1 100 ? 19.946 6.707 -15.483 1.00 61.44 100 ASN A N 1
ATOM 821 C CA . ASN A 1 100 ? 20.869 7.796 -15.109 1.00 61.44 100 ASN A CA 1
ATOM 822 C C . ASN A 1 100 ? 20.318 8.792 -14.060 1.00 61.44 100 ASN A C 1
ATOM 824 O O . ASN A 1 100 ? 19.716 9.803 -14.414 1.00 61.44 100 ASN A O 1
ATOM 828 N N . GLY A 1 101 ? 20.620 8.620 -12.761 1.00 65.44 101 GLY A N 1
ATOM 829 C CA . GLY A 1 101 ? 20.447 9.758 -11.841 1.00 65.44 101 GLY A CA 1
ATOM 830 C C . GLY A 1 101 ? 20.623 9.560 -10.330 1.00 65.44 101 GLY A C 1
ATOM 831 O O . GLY A 1 101 ? 20.135 8.598 -9.742 1.00 65.44 101 GLY A O 1
ATOM 832 N N . ASN A 1 102 ? 21.273 10.571 -9.726 1.00 71.50 102 ASN A N 1
ATOM 833 C CA . ASN A 1 102 ? 21.147 11.133 -8.365 1.00 71.50 102 ASN A CA 1
ATOM 834 C C . ASN A 1 102 ?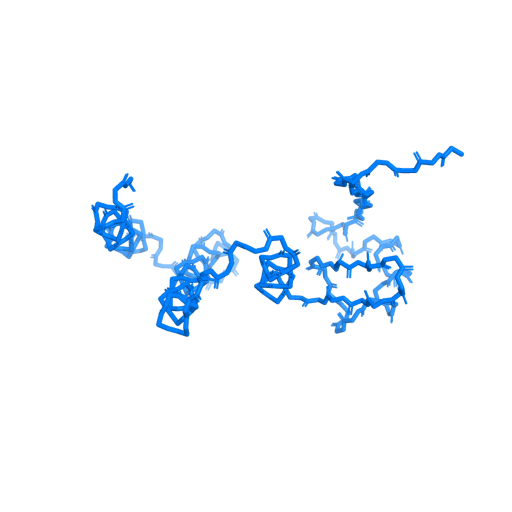 21.112 10.200 -7.135 1.00 71.50 102 ASN A C 1
ATOM 836 O O . ASN A 1 102 ? 20.560 10.577 -6.096 1.00 71.50 102 ASN A O 1
ATOM 840 N N . ARG A 1 103 ? 21.765 9.033 -7.190 1.00 78.88 103 ARG A N 1
ATOM 841 C CA . ARG A 1 103 ? 21.901 8.122 -6.033 1.00 78.88 103 ARG A CA 1
ATOM 842 C C . ARG A 1 103 ? 22.427 8.798 -4.768 1.00 78.88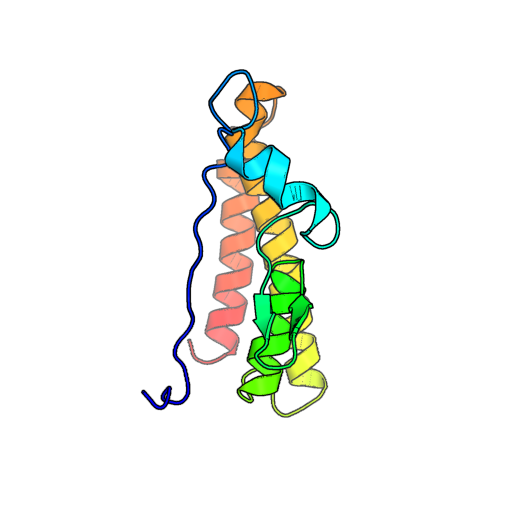 103 ARG A C 1
ATOM 844 O O . ARG A 1 103 ? 21.882 8.572 -3.695 1.00 78.88 103 ARG A O 1
ATOM 851 N N . GLU A 1 104 ? 23.433 9.658 -4.897 1.00 83.06 104 GLU A N 1
ATOM 852 C CA . GLU A 1 104 ? 24.024 10.364 -3.757 1.00 83.06 104 GLU A CA 1
ATOM 853 C C . GLU A 1 104 ? 23.008 11.280 -3.061 1.00 83.06 104 GLU A C 1
ATOM 855 O O . GLU A 1 104 ? 22.845 11.215 -1.846 1.00 83.06 104 GLU A O 1
ATOM 860 N N . LYS A 1 105 ? 22.245 12.074 -3.828 1.00 82.56 105 LYS A N 1
ATOM 861 C CA . LYS A 1 105 ? 21.204 12.950 -3.269 1.00 82.56 105 LYS A CA 1
ATOM 862 C C . LYS A 1 105 ? 20.115 12.149 -2.546 1.00 82.56 105 LYS A C 1
ATOM 864 O O . LYS A 1 105 ? 19.640 12.556 -1.485 1.00 82.56 105 LYS A O 1
ATOM 869 N N . LEU A 1 106 ? 19.706 11.022 -3.128 1.00 83.19 106 LEU A N 1
ATOM 870 C CA . LEU A 1 106 ? 18.682 10.155 -2.548 1.00 83.19 106 LEU A CA 1
ATOM 871 C C . LEU A 1 106 ? 19.172 9.505 -1.247 1.00 83.19 106 LEU A C 1
ATOM 873 O O . LEU A 1 106 ? 18.486 9.601 -0.231 1.00 83.19 106 LEU A O 1
ATOM 877 N N . SER A 1 107 ? 20.378 8.934 -1.264 1.00 84.50 107 SER A N 1
ATOM 878 C CA . SER A 1 107 ? 20.988 8.254 -0.118 1.00 84.50 107 SER A CA 1
ATOM 879 C C . SER A 1 107 ? 21.338 9.204 1.028 1.00 84.50 107 SER A C 1
ATOM 881 O O . SER A 1 107 ? 21.089 8.882 2.184 1.00 84.50 107 SER A O 1
ATOM 883 N N . ASN A 1 108 ? 21.902 10.376 0.725 1.00 87.12 108 ASN A N 1
ATOM 884 C CA . ASN A 1 108 ? 22.463 11.259 1.751 1.00 87.12 108 ASN A CA 1
ATOM 885 C C . ASN A 1 108 ? 21.458 12.282 2.292 1.00 87.12 108 ASN A C 1
ATOM 887 O O . ASN A 1 108 ? 21.687 12.840 3.361 1.00 87.12 108 ASN A O 1
ATOM 891 N N . PHE A 1 109 ? 20.353 12.539 1.583 1.00 86.31 109 PHE A N 1
ATOM 892 C CA . PHE A 1 109 ? 19.394 13.575 1.983 1.00 86.31 109 PHE A CA 1
ATOM 893 C C . PHE A 1 109 ? 17.955 13.070 2.032 1.00 86.31 109 PHE A C 1
ATOM 895 O O . PHE A 1 109 ? 17.322 13.155 3.079 1.00 86.31 109 PHE A O 1
ATOM 902 N N . VAL A 1 110 ? 17.430 12.532 0.929 1.00 86.12 110 VAL A N 1
ATOM 903 C CA . VAL A 1 110 ? 15.995 12.208 0.823 1.00 86.12 110 VAL A CA 1
ATOM 904 C C . VAL A 1 110 ? 15.593 11.075 1.765 1.00 86.12 110 VAL A C 1
ATOM 906 O O . VAL A 1 110 ? 14.629 11.226 2.510 1.00 86.12 110 VAL A O 1
ATOM 909 N N . ILE A 1 111 ? 16.334 9.962 1.760 1.00 89.31 111 ILE A N 1
ATOM 910 C CA . ILE A 1 111 ? 16.033 8.817 2.628 1.00 89.31 111 ILE A CA 1
ATOM 911 C C . ILE A 1 111 ? 16.191 9.202 4.111 1.00 89.31 111 ILE A C 1
ATOM 913 O O . ILE A 1 111 ? 15.228 9.018 4.853 1.00 89.31 111 ILE A O 1
ATOM 917 N N . PRO A 1 112 ? 17.311 9.808 4.565 1.00 93.62 112 PRO A N 1
ATOM 918 C CA . PRO A 1 112 ? 17.449 10.237 5.959 1.00 93.62 112 PRO A CA 1
ATOM 919 C C . PRO A 1 112 ? 16.366 11.218 6.430 1.00 93.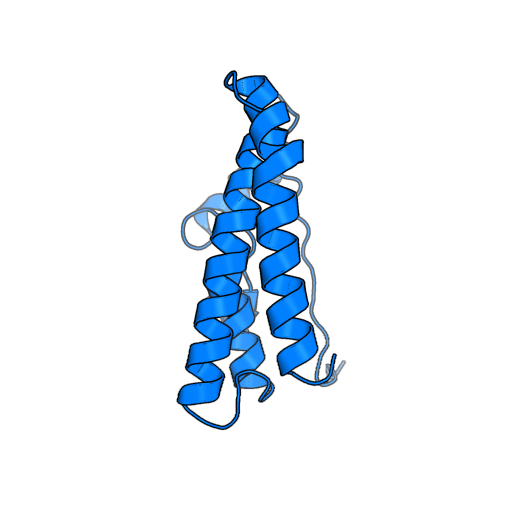62 112 PRO A C 1
ATOM 921 O O . PRO A 1 112 ? 15.862 11.081 7.545 1.00 93.62 112 PRO A O 1
ATOM 924 N N . GLN A 1 113 ? 15.970 12.186 5.594 1.00 92.06 113 GLN A N 1
ATOM 925 C CA . GLN A 1 113 ? 14.875 13.108 5.921 1.00 92.06 113 GLN A CA 1
ATOM 926 C C . GLN A 1 113 ? 13.541 12.370 6.051 1.00 92.06 113 GLN A C 1
ATOM 928 O O . GLN A 1 113 ? 12.821 12.584 7.025 1.00 92.06 113 GLN A O 1
ATOM 933 N N . GLY A 1 114 ? 13.243 11.466 5.113 1.00 92.44 114 GLY A N 1
ATOM 934 C CA . GLY A 1 114 ? 12.048 10.630 5.166 1.00 92.44 114 GLY A CA 1
ATOM 935 C C . GLY A 1 114 ? 11.978 9.798 6.447 1.00 92.44 114 GLY A C 1
ATOM 936 O O . GLY A 1 114 ? 10.974 9.831 7.153 1.00 92.44 114 GLY A O 1
ATOM 937 N N . LEU A 1 115 ? 13.079 9.133 6.806 1.00 93.50 115 LEU A N 1
ATOM 938 C CA . LEU A 1 115 ? 13.184 8.345 8.037 1.00 93.50 115 LEU A CA 1
ATOM 939 C C . LEU A 1 115 ? 13.056 9.203 9.301 1.00 93.50 115 LEU A C 1
ATOM 941 O O . LEU A 1 115 ? 12.438 8.769 10.265 1.00 93.50 115 LEU A O 1
ATOM 945 N N . THR A 1 116 ? 13.581 10.431 9.295 1.00 95.75 116 THR A N 1
ATOM 946 C CA . THR A 1 116 ? 13.439 11.363 10.428 1.00 95.75 116 THR A CA 1
ATOM 947 C C . THR A 1 116 ? 11.974 11.741 10.664 1.00 95.75 116 THR A C 1
ATOM 949 O O . THR A 1 116 ? 11.537 11.833 11.810 1.00 95.75 116 THR A O 1
ATOM 952 N N . ILE A 1 117 ? 11.198 11.932 9.593 1.00 93.38 117 ILE A N 1
ATOM 953 C CA . ILE A 1 117 ? 9.756 12.199 9.686 1.00 93.38 117 ILE A CA 1
ATOM 954 C C . ILE A 1 117 ? 9.025 10.976 10.254 1.00 93.38 117 ILE A C 1
ATOM 956 O O . ILE A 1 117 ? 8.241 11.127 11.191 1.00 93.38 117 ILE A O 1
ATOM 960 N N . LEU A 1 118 ? 9.314 9.773 9.740 1.00 93.19 118 LEU A N 1
ATOM 961 C CA . LEU A 1 118 ? 8.714 8.526 10.237 1.00 93.19 118 LEU A CA 1
ATOM 962 C C . LEU A 1 118 ? 9.021 8.297 11.722 1.00 93.19 118 LEU A C 1
ATOM 964 O O . LEU A 1 118 ? 8.112 8.023 12.497 1.00 93.19 118 LEU A O 1
ATOM 968 N N . GLU A 1 119 ? 10.271 8.494 12.138 1.00 94.12 119 GLU A N 1
ATOM 969 C CA . GLU A 1 119 ? 10.704 8.416 13.537 1.00 94.12 119 GLU A CA 1
ATOM 970 C C . GLU A 1 119 ? 9.944 9.405 14.441 1.00 94.12 119 GLU A C 1
ATOM 972 O O . GLU A 1 119 ? 9.604 9.096 15.584 1.00 94.12 119 GLU A O 1
ATOM 977 N N . GLY A 1 120 ? 9.652 10.609 13.941 1.00 93.75 120 GLY A N 1
ATOM 978 C CA . GLY A 1 120 ? 8.837 11.589 14.661 1.00 93.75 120 GLY A CA 1
ATOM 979 C C . GLY A 1 120 ? 7.389 11.128 14.854 1.00 93.75 120 GLY A C 1
ATOM 980 O O . GLY A 1 120 ? 6.821 11.305 15.934 1.00 93.75 120 GLY A O 1
ATOM 981 N N . LEU A 1 121 ? 6.800 10.508 13.827 1.00 91.00 121 LEU A N 1
ATOM 982 C CA . LEU A 1 121 ? 5.446 9.949 13.888 1.00 91.00 121 LEU A CA 1
ATOM 983 C C . LEU A 1 121 ? 5.363 8.756 14.843 1.00 91.00 121 LEU A C 1
ATOM 985 O O . LEU A 1 121 ? 4.403 8.659 15.604 1.00 91.00 121 LEU A O 1
ATOM 989 N N . LEU A 1 122 ? 6.378 7.896 14.833 1.00 91.62 122 LEU A N 1
ATOM 990 C CA . LEU A 1 122 ? 6.540 6.769 15.750 1.00 91.62 122 LEU A CA 1
ATOM 991 C C . LEU A 1 122 ? 6.530 7.242 17.217 1.00 91.62 122 LEU A C 1
ATOM 993 O O . LEU A 1 122 ? 5.617 6.929 17.989 1.00 91.62 122 LEU A O 1
ATOM 997 N N . LYS A 1 123 ? 7.422 8.180 17.561 1.00 93.94 123 LYS A N 1
ATOM 998 C CA . LYS A 1 123 ? 7.483 8.784 18.905 1.00 93.94 123 LYS A CA 1
ATOM 999 C C . LYS A 1 123 ? 6.165 9.410 19.363 1.00 93.94 123 LYS A C 1
ATOM 1001 O O . LYS A 1 123 ? 5.812 9.284 20.534 1.00 93.94 123 LYS A O 1
ATOM 1006 N N . LYS A 1 124 ? 5.425 10.074 18.465 1.00 91.06 124 LYS A N 1
ATOM 1007 C CA . LYS A 1 124 ? 4.105 10.662 18.773 1.00 91.06 124 LYS A CA 1
ATOM 1008 C C . LYS A 1 124 ? 3.072 9.591 19.164 1.00 91.06 124 LYS A C 1
ATOM 1010 O O . LYS A 1 124 ? 2.160 9.889 19.929 1.00 91.06 124 LYS A O 1
ATOM 1015 N N . ASN A 1 125 ? 3.213 8.366 18.660 1.00 88.12 125 ASN A N 1
ATOM 1016 C CA . ASN A 1 125 ? 2.242 7.281 18.800 1.00 88.12 125 ASN A CA 1
ATOM 1017 C C . ASN A 1 125 ? 2.667 6.185 19.795 1.00 88.12 125 ASN A C 1
ATOM 1019 O O . ASN A 1 125 ? 2.139 5.076 19.751 1.00 88.12 125 ASN A O 1
ATOM 1023 N N . ASN A 1 126 ? 3.564 6.503 20.735 1.00 88.81 126 ASN A N 1
ATOM 1024 C CA . ASN A 1 126 ? 4.058 5.584 21.771 1.00 88.81 126 ASN A CA 1
ATOM 1025 C C . ASN A 1 126 ? 4.793 4.342 21.231 1.00 88.81 126 ASN A C 1
ATOM 1027 O O . ASN A 1 126 ? 4.783 3.293 21.882 1.00 88.81 126 ASN A O 1
ATOM 1031 N N . GLY A 1 127 ? 5.452 4.470 20.079 1.00 54.34 127 GLY A N 1
ATOM 1032 C CA . GLY A 1 127 ? 6.392 3.479 19.562 1.00 54.34 127 GLY A CA 1
ATOM 1033 C C . GLY A 1 127 ? 7.288 4.110 18.534 1.00 54.34 127 GLY A C 1
ATOM 1034 O O . GLY A 1 127 ? 6.764 4.275 17.421 1.00 54.34 127 GLY A O 1
#